Protein AF-A0A929M7R1-F1 (afdb_monomer)

Secondary structure (DSSP, 8-state):
---HHHHHHHHHHTTSEE-TTS--SS-EEHHHHHHHHHHHHHHHHHHSTT--HHHHHHHHHHHHHHHHHH--

Structure (mmCIF, N/CA/C/O backbone):
data_AF-A0A929M7R1-F1
#
_entry.id   AF-A0A929M7R1-F1
#
loop_
_atom_site.group_PDB
_atom_site.id
_atom_site.type_symbol
_atom_site.label_atom_id
_atom_site.label_alt_id
_atom_site.label_comp_id
_atom_site.label_asym_id
_atom_site.label_entity_id
_atom_site.label_seq_id
_atom_site.pdbx_PDB_ins_code
_atom_site.Cartn_x
_atom_site.Cartn_y
_atom_site.Cartn_z
_atom_site.occupancy
_atom_site.B_iso_or_equiv
_atom_site.auth_seq_id
_atom_site.auth_comp_id
_atom_site.auth_asym_id
_atom_site.auth_atom_id
_atom_site.pdbx_PDB_model_num
ATOM 1 N N . MET A 1 1 ? 4.669 -18.636 3.891 1.00 78.25 1 MET A N 1
ATOM 2 C CA . MET A 1 1 ? 5.962 -17.969 3.608 1.00 78.25 1 MET A CA 1
ATOM 3 C C . MET A 1 1 ? 5.709 -16.832 2.633 1.00 78.25 1 MET A C 1
ATOM 5 O O . MET A 1 1 ? 4.926 -17.027 1.712 1.00 78.25 1 MET A O 1
ATOM 9 N N . ILE A 1 2 ? 6.324 -15.668 2.839 1.00 87.25 2 ILE A N 1
ATOM 10 C CA . ILE A 1 2 ? 6.280 -14.556 1.875 1.00 87.25 2 ILE A CA 1
ATOM 11 C C . ILE A 1 2 ? 7.140 -14.952 0.665 1.00 87.25 2 ILE A C 1
ATOM 13 O O . ILE A 1 2 ? 8.271 -15.396 0.846 1.00 87.25 2 ILE A O 1
ATOM 17 N N . SER A 1 3 ? 6.600 -14.852 -0.552 1.00 95.44 3 SER A N 1
ATOM 18 C CA . SER A 1 3 ? 7.323 -15.214 -1.778 1.00 95.44 3 SER A CA 1
ATOM 19 C C . SER A 1 3 ? 8.167 -14.048 -2.296 1.00 95.44 3 SER A C 1
ATOM 21 O O . SER A 1 3 ? 7.797 -12.887 -2.127 1.00 95.44 3 SER A O 1
ATOM 23 N N . ALA A 1 4 ? 9.269 -14.351 -2.990 1.00 96.00 4 ALA A N 1
ATOM 24 C CA . ALA A 1 4 ? 10.083 -13.330 -3.658 1.00 96.00 4 ALA A CA 1
ATOM 25 C C . ALA A 1 4 ? 9.243 -12.477 -4.625 1.00 96.00 4 ALA A C 1
ATOM 27 O O . ALA A 1 4 ? 9.347 -11.257 -4.621 1.00 96.00 4 ALA A O 1
ATOM 28 N N . LYS A 1 5 ? 8.311 -13.109 -5.352 1.00 94.00 5 LYS A N 1
ATOM 29 C CA . LYS A 1 5 ? 7.374 -12.427 -6.252 1.00 94.00 5 LYS A CA 1
ATOM 30 C C . LYS A 1 5 ? 6.507 -11.384 -5.538 1.00 94.00 5 LYS A C 1
ATOM 32 O O . LYS A 1 5 ? 6.253 -10.322 -6.092 1.00 94.00 5 LYS A O 1
ATOM 37 N N . LEU A 1 6 ? 6.041 -11.674 -4.320 1.00 93.38 6 LEU A N 1
ATOM 38 C CA . LEU A 1 6 ? 5.272 -10.704 -3.537 1.00 93.38 6 LEU A CA 1
ATOM 39 C C . LEU A 1 6 ? 6.148 -9.516 -3.118 1.00 93.38 6 LEU A C 1
ATOM 41 O O . LEU A 1 6 ? 5.698 -8.377 -3.178 1.00 93.38 6 LEU A O 1
ATOM 45 N N . ILE A 1 7 ? 7.399 -9.774 -2.736 1.00 94.06 7 ILE A N 1
ATOM 46 C CA . ILE A 1 7 ? 8.360 -8.725 -2.379 1.00 94.06 7 ILE A CA 1
ATOM 47 C C . ILE A 1 7 ? 8.644 -7.830 -3.590 1.00 94.06 7 ILE A C 1
ATOM 49 O O . ILE A 1 7 ? 8.494 -6.616 -3.490 1.00 94.06 7 ILE A O 1
ATOM 53 N N . GLU A 1 8 ? 8.978 -8.413 -4.742 1.00 94.00 8 GLU A N 1
ATOM 54 C CA . GLU A 1 8 ? 9.184 -7.678 -5.998 1.00 94.00 8 GLU A CA 1
ATOM 55 C C . GLU A 1 8 ? 7.974 -6.815 -6.360 1.00 94.00 8 GLU A C 1
ATOM 57 O O . GLU A 1 8 ? 8.133 -5.660 -6.750 1.00 94.00 8 GLU A O 1
ATOM 62 N N . HIS A 1 9 ? 6.762 -7.343 -6.169 1.00 92.38 9 HIS A N 1
ATOM 63 C CA . HIS A 1 9 ? 5.531 -6.595 -6.405 1.00 92.38 9 HIS A CA 1
ATOM 64 C C . HIS A 1 9 ? 5.425 -5.363 -5.500 1.00 92.38 9 HIS A C 1
ATOM 66 O O . HIS A 1 9 ? 5.136 -4.273 -5.980 1.00 92.38 9 HIS A O 1
ATOM 72 N N . ILE A 1 10 ? 5.732 -5.492 -4.207 1.00 93.69 10 ILE A N 1
ATOM 73 C CA . ILE A 1 10 ? 5.754 -4.351 -3.276 1.00 93.69 10 ILE A CA 1
ATOM 74 C C . ILE A 1 10 ? 6.825 -3.329 -3.691 1.00 93.69 10 ILE A C 1
ATOM 76 O O . ILE A 1 10 ? 6.554 -2.128 -3.711 1.00 93.69 10 ILE A O 1
ATOM 80 N N . PHE A 1 11 ? 8.020 -3.785 -4.075 1.00 94.38 11 PHE A N 1
ATOM 81 C CA . PHE A 1 11 ? 9.098 -2.901 -4.528 1.00 94.38 11 PHE A CA 1
ATOM 82 C C . PHE A 1 11 ? 8.788 -2.203 -5.856 1.00 94.38 11 PHE A C 1
ATOM 84 O O . PHE A 1 11 ? 9.225 -1.068 -6.044 1.00 94.38 11 PHE A O 1
ATOM 91 N N . LYS A 1 12 ? 7.986 -2.805 -6.746 1.00 94.75 12 LYS A N 1
ATOM 92 C CA . LYS A 1 12 ? 7.521 -2.149 -7.979 1.00 94.75 12 LYS A CA 1
ATOM 93 C C . LYS A 1 12 ? 6.792 -0.837 -7.667 1.00 94.75 12 LYS A C 1
ATOM 95 O O . LYS A 1 12 ? 7.031 0.172 -8.318 1.00 94.75 12 LYS A O 1
ATOM 100 N N . ALA A 1 13 ? 5.967 -0.789 -6.620 1.00 94.12 13 ALA A N 1
ATOM 101 C CA . ALA A 1 13 ? 5.305 0.459 -6.225 1.00 94.12 13 ALA A CA 1
ATOM 102 C C . ALA A 1 13 ? 6.271 1.582 -5.815 1.00 94.12 13 ALA A C 1
ATOM 104 O O . ALA A 1 13 ? 5.918 2.756 -5.926 1.00 94.12 13 ALA A O 1
ATOM 105 N N . ALA A 1 14 ? 7.475 1.242 -5.352 1.00 94.25 14 ALA A N 1
ATO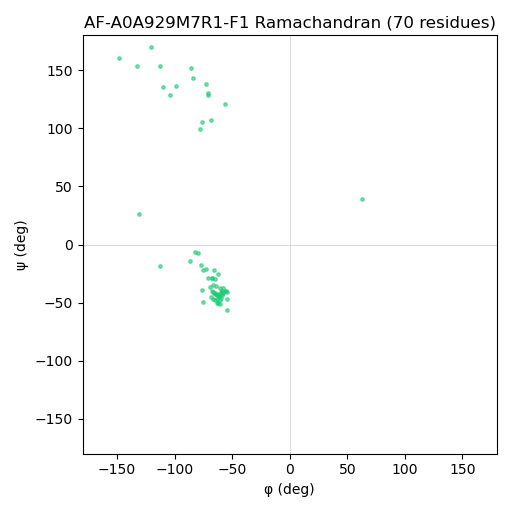M 106 C CA . ALA A 1 14 ? 8.501 2.218 -5.005 1.00 94.25 14 ALA A CA 1
ATOM 107 C C . ALA A 1 14 ? 9.258 2.764 -6.232 1.00 94.25 14 ALA A C 1
ATOM 109 O O . ALA A 1 14 ? 10.048 3.691 -6.083 1.00 94.25 14 ALA A O 1
ATOM 110 N N . SER A 1 15 ? 9.035 2.218 -7.434 1.00 93.12 15 SER A N 1
ATOM 111 C CA . SER A 1 15 ? 9.662 2.683 -8.680 1.00 93.12 15 SER A CA 1
ATOM 112 C C . SER A 1 15 ? 8.684 3.319 -9.673 1.00 93.12 15 SER A C 1
ATOM 114 O O . SER A 1 15 ? 9.117 4.079 -10.540 1.00 93.12 15 SER A O 1
ATOM 116 N N . ILE A 1 16 ? 7.375 3.074 -9.541 1.00 93.31 16 ILE A N 1
ATOM 117 C CA . ILE A 1 16 ? 6.345 3.711 -10.377 1.00 93.31 16 ILE A CA 1
ATOM 118 C C . ILE A 1 16 ? 6.265 5.199 -10.031 1.00 93.31 16 ILE A C 1
ATOM 120 O O . ILE A 1 16 ? 5.743 5.581 -8.982 1.00 93.31 16 ILE A O 1
ATOM 124 N N . SER A 1 17 ? 6.764 6.052 -10.925 1.00 92.44 17 SER A N 1
ATOM 125 C CA . SER A 1 17 ? 6.772 7.502 -10.726 1.00 92.44 17 SER A CA 1
ATOM 126 C C . SER A 1 17 ? 5.369 8.099 -10.862 1.00 92.44 17 SER A C 1
ATOM 128 O O . SER A 1 17 ? 4.610 7.757 -11.773 1.00 92.44 17 SER A O 1
ATOM 130 N N . ARG A 1 18 ? 5.032 9.038 -9.974 1.00 90.31 18 ARG A N 1
ATOM 131 C CA . ARG A 1 18 ? 3.761 9.766 -9.962 1.00 90.31 18 ARG A CA 1
ATOM 132 C C . ARG A 1 18 ? 3.928 11.238 -10.281 1.00 90.31 18 ARG A C 1
ATOM 134 O O . ARG A 1 18 ? 4.962 11.845 -10.010 1.00 90.31 18 ARG A O 1
ATOM 141 N N . TRP A 1 19 ? 2.840 11.791 -10.823 1.00 87.81 19 TRP A N 1
ATOM 142 C CA . TRP A 1 19 ? 2.745 13.187 -11.250 1.00 87.81 19 TRP A CA 1
ATOM 143 C C . TRP A 1 19 ? 3.726 13.532 -12.379 1.00 87.81 19 TRP A C 1
ATOM 145 O O . TRP A 1 19 ? 4.324 14.599 -12.402 1.00 87.81 19 TRP A O 1
ATOM 155 N N . ASN A 1 20 ? 3.898 12.602 -13.321 1.00 84.25 20 ASN A N 1
ATOM 156 C CA . ASN A 1 20 ? 4.885 12.729 -14.398 1.00 84.25 20 ASN A CA 1
ATOM 157 C C . ASN A 1 20 ? 4.487 13.771 -15.452 1.00 84.25 20 ASN A C 1
ATOM 159 O O . ASN A 1 20 ? 5.355 14.283 -16.148 1.00 84.25 20 ASN A O 1
ATOM 163 N N . ASP A 1 21 ? 3.196 14.102 -15.535 1.00 85.69 21 ASP A N 1
ATOM 164 C CA . ASP A 1 21 ? 2.659 15.047 -16.521 1.00 85.69 21 ASP A CA 1
ATOM 165 C C . ASP A 1 21 ? 2.831 16.521 -16.110 1.00 85.69 21 ASP A C 1
ATOM 167 O O . ASP A 1 21 ? 2.541 17.422 -16.895 1.00 85.69 21 ASP A O 1
ATOM 171 N N . TYR A 1 22 ? 3.302 16.789 -14.886 1.00 84.31 22 TYR A N 1
ATOM 172 C CA . TYR A 1 22 ? 3.454 18.136 -14.335 1.00 84.31 22 TYR A CA 1
ATOM 173 C C . TYR A 1 22 ? 4.836 18.331 -13.693 1.00 84.31 22 TYR A C 1
ATOM 175 O O . TYR A 1 22 ? 5.433 17.369 -13.205 1.00 84.31 22 TYR A O 1
ATOM 183 N N . PRO A 1 23 ? 5.354 19.574 -13.627 1.00 87.19 23 PRO A N 1
ATOM 184 C CA . PRO A 1 23 ? 6.532 19.876 -12.823 1.00 87.19 23 PRO A CA 1
ATOM 185 C C . PRO A 1 23 ? 6.295 19.471 -11.365 1.00 87.19 23 PRO A C 1
ATOM 187 O O . PRO A 1 23 ? 5.364 19.958 -10.721 1.00 87.19 23 PRO A O 1
ATOM 190 N N . LYS A 1 24 ? 7.141 18.581 -10.840 1.00 84.62 24 LYS A N 1
ATOM 191 C CA . LYS A 1 24 ? 7.051 18.094 -9.460 1.00 84.62 24 LY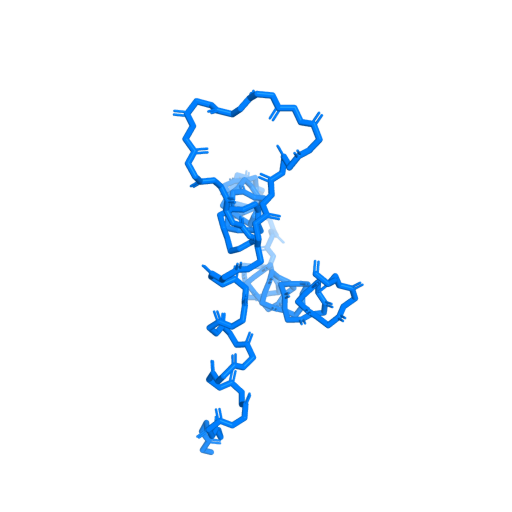S A CA 1
ATOM 192 C C . LYS A 1 24 ? 8.202 18.626 -8.614 1.00 84.62 24 LYS A C 1
ATOM 194 O O . LYS A 1 24 ? 9.356 18.600 -9.028 1.00 84.62 24 LYS A O 1
ATOM 199 N N . MET A 1 25 ? 7.871 19.084 -7.408 1.00 88.12 25 MET A N 1
ATOM 200 C CA . MET A 1 25 ? 8.836 19.609 -6.429 1.00 88.12 25 MET A CA 1
ATOM 201 C C . MET A 1 25 ? 9.621 18.501 -5.715 1.00 88.12 25 MET A C 1
ATOM 203 O O . MET A 1 25 ? 10.644 18.764 -5.093 1.00 88.12 25 MET A O 1
ATOM 207 N N . THR A 1 26 ? 9.118 17.267 -5.770 1.00 90.75 26 THR A N 1
ATOM 208 C CA . THR A 1 26 ? 9.730 16.096 -5.145 1.00 90.75 26 THR A CA 1
ATOM 209 C C . THR A 1 26 ? 9.434 14.841 -5.959 1.00 90.75 26 THR A C 1
ATOM 211 O O . THR A 1 26 ? 8.491 14.802 -6.756 1.00 90.75 26 THR A O 1
ATOM 214 N N . ASN A 1 27 ? 10.235 13.802 -5.753 1.00 90.44 27 ASN A N 1
ATOM 215 C CA . ASN A 1 27 ? 10.000 12.496 -6.345 1.00 90.44 27 ASN A CA 1
ATOM 216 C C . ASN A 1 27 ? 8.880 11.794 -5.582 1.00 90.44 27 ASN A C 1
ATOM 218 O O . ASN A 1 27 ? 9.090 11.333 -4.468 1.00 90.44 27 ASN A O 1
ATOM 222 N N . LEU A 1 28 ? 7.700 11.738 -6.198 1.00 92.88 28 LEU A N 1
ATOM 223 C CA . LEU A 1 28 ? 6.578 10.946 -5.713 1.00 92.88 28 LEU A CA 1
ATOM 224 C C . LEU A 1 28 ? 6.512 9.626 -6.468 1.00 92.88 28 LEU A C 1
ATOM 226 O O . LEU A 1 28 ? 6.622 9.611 -7.700 1.00 92.88 28 LEU A O 1
ATOM 230 N N . VAL A 1 29 ? 6.275 8.549 -5.733 1.00 94.06 29 VAL A N 1
ATOM 231 C CA . VAL A 1 29 ? 6.042 7.213 -6.281 1.00 94.06 29 VAL A CA 1
ATOM 232 C C . VAL A 1 29 ? 4.674 6.674 -5.872 1.00 94.06 29 VAL A C 1
ATOM 234 O O . VAL A 1 29 ? 3.951 7.273 -5.070 1.00 94.06 29 VAL A O 1
ATOM 237 N N . GLU A 1 30 ? 4.264 5.556 -6.466 1.00 94.69 30 GLU A N 1
ATOM 238 C CA . GLU A 1 30 ? 2.962 4.958 -6.171 1.00 94.69 30 GLU A CA 1
ATOM 239 C C . GLU A 1 30 ? 2.827 4.557 -4.702 1.00 94.69 30 GLU A C 1
ATOM 241 O O . GLU A 1 30 ? 1.759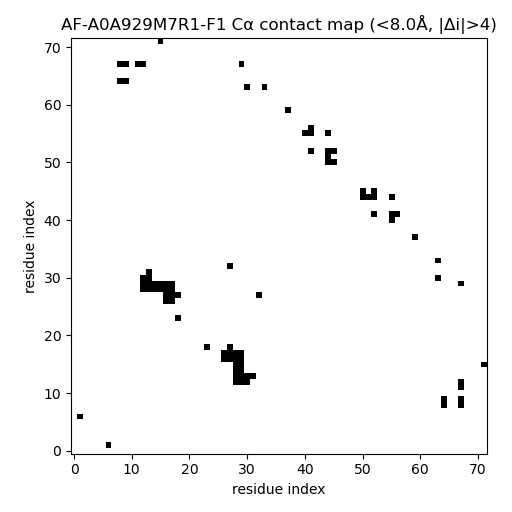 4.747 -4.113 1.00 94.69 30 GLU A O 1
ATOM 246 N N . LEU A 1 31 ? 3.912 4.067 -4.098 1.00 95.62 31 LEU A N 1
ATOM 247 C CA . LEU A 1 31 ? 3.948 3.754 -2.673 1.00 95.62 31 LEU A CA 1
ATOM 248 C C . LEU A 1 31 ? 3.536 4.962 -1.818 1.00 95.62 31 LEU A C 1
ATOM 250 O O . LEU A 1 31 ? 2.672 4.818 -0.955 1.00 95.62 31 LEU A O 1
ATOM 254 N N . ASP A 1 32 ? 4.075 6.153 -2.099 1.00 94.94 32 ASP A N 1
ATOM 255 C CA . ASP A 1 32 ? 3.763 7.374 -1.345 1.00 94.94 32 ASP A CA 1
ATOM 256 C C . ASP A 1 32 ? 2.279 7.731 -1.454 1.00 94.94 32 ASP A C 1
ATOM 258 O O . ASP A 1 32 ? 1.618 8.053 -0.463 1.00 94.94 32 ASP A O 1
ATOM 262 N N . LYS A 1 33 ? 1.729 7.635 -2.671 1.00 93.69 33 LYS A N 1
ATOM 263 C CA . LYS A 1 33 ? 0.327 7.957 -2.952 1.00 93.69 33 LYS A CA 1
ATOM 264 C C . LYS A 1 33 ? -0.625 7.049 -2.177 1.00 93.69 33 LYS A C 1
ATOM 266 O O . LYS A 1 33 ? -1.614 7.538 -1.627 1.00 93.69 33 LYS A O 1
ATOM 271 N N . GLN A 1 34 ? -0.358 5.746 -2.152 1.00 95.69 34 GLN A N 1
ATOM 272 C CA . GLN A 1 34 ? -1.227 4.796 -1.456 1.00 95.69 34 GLN A CA 1
ATOM 273 C C . GLN A 1 34 ? -1.030 4.855 0.061 1.00 95.69 34 GLN A C 1
ATOM 275 O O . GLN A 1 34 ? -2.018 4.872 0.795 1.00 95.69 34 GLN A O 1
ATOM 280 N N . ALA A 1 35 ? 0.208 5.017 0.541 1.00 95.94 35 ALA A N 1
ATOM 281 C CA . ALA A 1 35 ? 0.488 5.225 1.962 1.00 95.94 35 ALA A CA 1
ATOM 282 C C . ALA A 1 35 ? -0.240 6.461 2.513 1.00 95.94 35 ALA A C 1
ATOM 284 O O . ALA A 1 35 ? -0.827 6.405 3.595 1.00 95.94 35 ALA A O 1
ATOM 285 N N . HIS A 1 36 ? -0.269 7.560 1.752 1.00 96.19 36 HIS A N 1
ATOM 286 C CA . HIS A 1 36 ? -0.948 8.784 2.170 1.00 96.19 36 HIS A CA 1
ATOM 287 C C . HIS A 1 36 ? -2.471 8.615 2.282 1.00 96.19 36 HIS A C 1
ATOM 289 O O . HIS A 1 36 ? -3.080 9.070 3.248 1.00 96.19 36 HIS A O 1
ATOM 295 N N . LYS A 1 37 ? -3.108 7.913 1.341 1.00 95.69 37 LYS A N 1
ATOM 296 C CA . LYS A 1 37 ? -4.539 7.589 1.462 1.00 95.69 37 LYS A CA 1
ATOM 297 C C . LYS A 1 37 ? -4.814 6.672 2.645 1.00 95.69 37 LYS A C 1
ATOM 299 O O . LYS A 1 37 ? -5.781 6.882 3.374 1.00 95.69 37 LYS A O 1
ATOM 304 N N . PHE A 1 38 ? -3.964 5.666 2.832 1.00 97.25 38 PHE A N 1
ATOM 305 C CA . PHE A 1 38 ? -4.154 4.677 3.877 1.00 97.25 38 PHE A CA 1
ATOM 306 C C . PHE A 1 38 ? -4.040 5.298 5.271 1.00 97.25 38 PHE A C 1
ATOM 308 O O . PHE A 1 38 ? -4.888 5.034 6.122 1.00 97.25 38 PHE A O 1
ATOM 315 N N . ILE A 1 39 ? -3.071 6.191 5.497 1.00 97.44 39 ILE A N 1
ATOM 316 C CA . ILE A 1 39 ? -2.938 6.853 6.800 1.00 97.44 39 ILE A CA 1
ATOM 317 C C . ILE A 1 39 ? -4.123 7.784 7.102 1.00 97.44 39 ILE A C 1
ATOM 319 O O . ILE A 1 39 ? -4.568 7.850 8.246 1.00 97.44 39 ILE A O 1
ATOM 323 N N . ILE A 1 40 ? -4.691 8.447 6.086 1.00 97.69 40 ILE A N 1
ATOM 324 C CA . ILE A 1 40 ? -5.923 9.236 6.240 1.00 97.69 40 ILE A CA 1
ATOM 325 C C . ILE A 1 40 ? -7.083 8.325 6.661 1.00 97.69 40 ILE A C 1
ATOM 327 O O . ILE A 1 40 ? -7.751 8.613 7.653 1.00 97.69 40 ILE A O 1
ATOM 331 N N . ALA A 1 41 ? -7.293 7.209 5.955 1.00 96.88 41 ALA A N 1
ATOM 332 C CA . ALA A 1 41 ? -8.342 6.245 6.289 1.00 96.88 41 ALA A CA 1
ATOM 333 C C . ALA A 1 41 ? -8.167 5.671 7.705 1.00 96.88 41 ALA A C 1
ATOM 335 O O . ALA A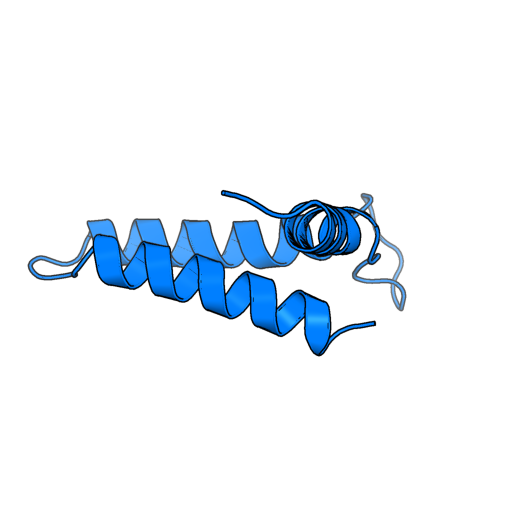 1 41 ? -9.138 5.574 8.452 1.00 96.88 41 ALA A O 1
ATOM 336 N N . TYR A 1 42 ? -6.930 5.363 8.101 1.00 97.19 42 TYR A N 1
ATOM 337 C CA . TYR A 1 42 ? -6.593 4.909 9.449 1.00 97.19 42 TYR A CA 1
ATOM 338 C C . TYR A 1 42 ? -6.971 5.942 10.520 1.00 97.19 42 TYR A C 1
ATOM 340 O O . TYR A 1 42 ? -7.575 5.586 11.531 1.00 97.19 42 TYR A O 1
ATOM 348 N N . PHE A 1 43 ? -6.641 7.223 10.313 1.00 9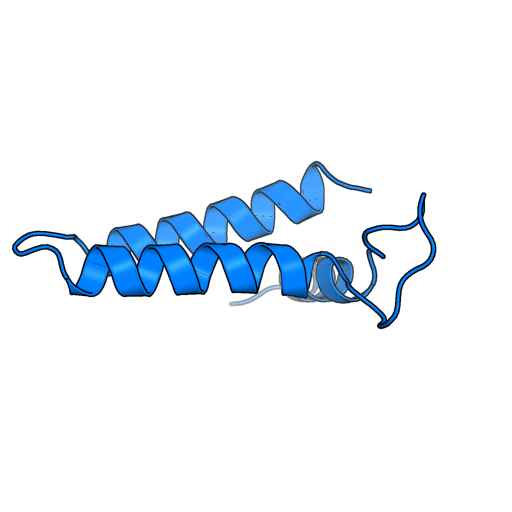7.88 43 PHE A N 1
ATOM 349 C CA . PHE A 1 43 ? -6.982 8.273 11.275 1.00 97.88 43 PHE A CA 1
ATOM 350 C C . PHE A 1 43 ? -8.486 8.514 11.377 1.00 97.88 43 PHE A C 1
ATOM 352 O O . PHE A 1 43 ? -8.978 8.671 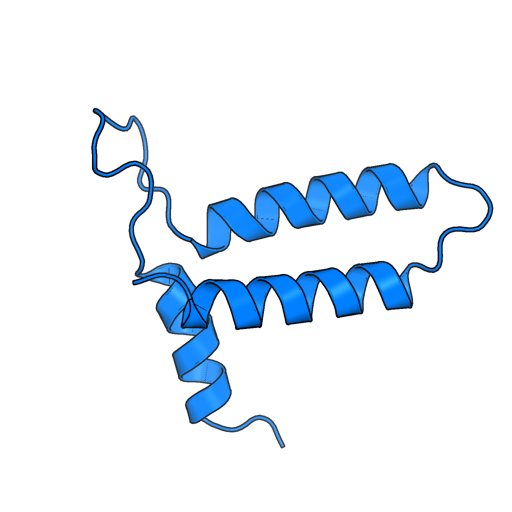12.492 1.00 97.88 43 PHE A O 1
ATOM 359 N N . ILE A 1 44 ? -9.203 8.504 10.250 1.00 97.44 44 ILE A N 1
ATOM 360 C CA . ILE A 1 44 ? -10.668 8.611 10.239 1.00 97.44 44 ILE A CA 1
ATOM 361 C C . ILE A 1 44 ? -11.271 7.436 11.014 1.00 97.44 44 ILE A C 1
ATOM 363 O O . ILE A 1 44 ? -12.018 7.654 11.959 1.00 97.44 44 ILE A O 1
ATOM 367 N N . ALA A 1 45 ? -10.876 6.200 10.695 1.00 97.12 45 ALA A N 1
ATOM 368 C CA . ALA A 1 45 ? -11.376 5.007 11.375 1.00 97.12 45 ALA A CA 1
ATOM 369 C C . ALA A 1 45 ? -11.122 5.040 12.891 1.00 97.12 45 ALA A C 1
ATOM 371 O O . ALA A 1 45 ? -1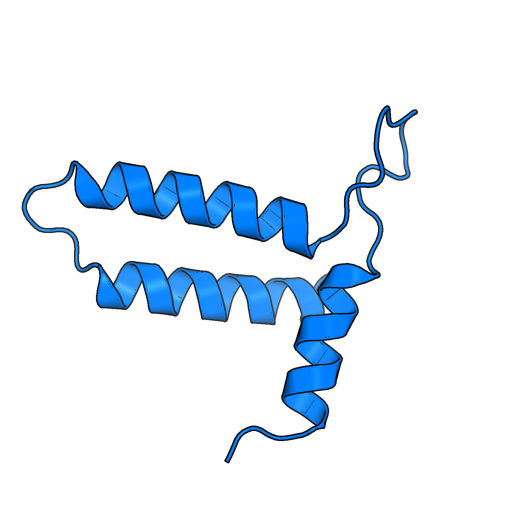1.984 4.657 13.671 1.00 97.12 45 ALA A O 1
ATOM 372 N N . LYS A 1 46 ? -9.974 5.570 13.328 1.00 96.81 46 LYS A N 1
ATOM 373 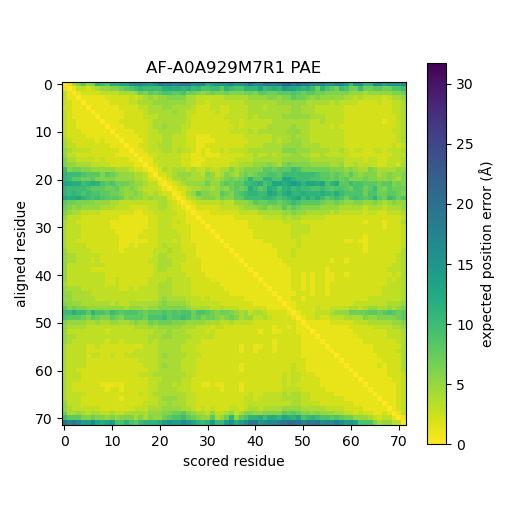C CA . LYS A 1 46 ? -9.644 5.707 14.754 1.00 96.81 46 LYS A CA 1
ATOM 374 C C . LYS A 1 46 ? -10.552 6.690 15.510 1.00 96.81 46 LYS A C 1
ATOM 376 O O . LYS A 1 46 ? -10.610 6.627 16.736 1.00 96.81 46 LYS A O 1
ATOM 381 N N . GLN A 1 47 ? -11.210 7.615 14.812 1.00 97.62 47 GLN A N 1
ATOM 382 C CA . GLN A 1 47 ? -12.168 8.552 15.408 1.00 97.62 47 GLN A CA 1
ATOM 383 C C . GLN A 1 47 ? -13.592 7.982 15.481 1.00 97.62 47 GLN A C 1
ATOM 385 O O . GLN A 1 47 ? -14.420 8.510 16.222 1.00 97.62 47 GLN A O 1
ATOM 390 N N . GLU A 1 48 ? -13.868 6.893 14.765 1.00 96.62 48 GLU A N 1
ATOM 391 C CA . GLU A 1 48 ? -15.163 6.220 14.764 1.00 96.62 48 GLU A CA 1
ATOM 392 C C . GLU A 1 48 ? -15.291 5.244 15.943 1.00 96.62 48 GLU A C 1
ATOM 394 O O . GLU A 1 48 ? -14.343 4.553 16.315 1.00 96.62 48 GLU A O 1
ATOM 399 N N . GLN A 1 49 ? -16.488 5.139 16.528 1.00 93.75 49 GLN A N 1
ATOM 400 C CA . GLN A 1 49 ? -16.703 4.320 17.733 1.00 93.75 49 GLN A CA 1
ATOM 401 C C . GLN A 1 49 ? -16.643 2.806 17.478 1.00 93.75 49 GLN A C 1
ATOM 403 O O . GLN A 1 49 ? -16.282 2.055 18.377 1.00 93.75 49 GLN A O 1
ATOM 408 N N . ASN A 1 50 ? -17.003 2.358 16.270 1.00 95.25 50 ASN A N 1
ATOM 409 C CA . ASN A 1 50 ? -17.168 0.938 15.931 1.00 95.25 50 ASN A CA 1
ATOM 410 C C . ASN A 1 50 ? -16.429 0.545 14.641 1.00 95.25 50 ASN A C 1
ATOM 412 O O . ASN A 1 50 ? -16.852 -0.375 13.941 1.00 95.25 50 ASN A O 1
ATOM 416 N N . ALA A 1 51 ? -15.361 1.259 14.278 1.00 96.31 51 ALA A N 1
ATOM 417 C CA . ALA A 1 51 ? -14.575 0.878 13.112 1.00 96.31 51 ALA A CA 1
ATOM 418 C C . ALA A 1 51 ? -13.777 -0.405 13.381 1.00 96.31 51 ALA A C 1
ATOM 420 O O . ALA A 1 51 ? -13.044 -0.511 14.366 1.00 96.31 51 ALA A O 1
ATOM 421 N N . ASP A 1 52 ? -13.875 -1.365 12.461 1.00 97.25 52 ASP A N 1
ATOM 422 C CA . ASP A 1 52 ? -13.007 -2.536 12.462 1.00 97.25 52 ASP A CA 1
ATOM 423 C C . ASP A 1 52 ? -11.631 -2.158 11.898 1.00 97.25 52 ASP A C 1
ATOM 425 O O . ASP A 1 52 ? -11.419 -2.069 10.687 1.00 97.25 52 ASP A O 1
ATOM 429 N N . MET A 1 53 ? -10.678 -1.925 12.798 1.00 96.94 53 MET A N 1
ATOM 430 C CA . MET A 1 53 ? -9.319 -1.543 12.421 1.00 96.94 53 MET A CA 1
ATOM 431 C C . MET A 1 53 ? -8.577 -2.644 11.655 1.00 96.94 53 MET A C 1
ATOM 433 O O . MET A 1 53 ? -7.741 -2.313 10.814 1.00 96.94 53 MET A O 1
ATOM 437 N N . ASN A 1 54 ? -8.876 -3.925 11.900 1.00 97.25 54 ASN A N 1
ATOM 438 C CA . ASN A 1 54 ? -8.255 -5.018 11.149 1.00 97.25 54 ASN A CA 1
ATOM 439 C C . ASN A 1 54 ? -8.737 -4.987 9.704 1.00 97.25 54 ASN A C 1
ATOM 441 O O . ASN A 1 54 ? -7.914 -5.013 8.790 1.00 97.25 54 ASN A O 1
ATOM 445 N N . TYR A 1 55 ? -10.045 -4.816 9.503 1.00 96.69 55 TYR A N 1
ATOM 446 C CA . TYR A 1 55 ? -10.611 -4.660 8.168 1.00 96.69 55 TYR A CA 1
ATOM 447 C C . TYR A 1 55 ? -10.015 -3.456 7.428 1.00 96.69 55 TYR A C 1
ATOM 449 O O . TYR A 1 55 ? -9.657 -3.574 6.260 1.00 96.69 55 TYR A O 1
ATOM 457 N N . ILE A 1 56 ? -9.850 -2.305 8.090 1.00 97.38 56 ILE A N 1
ATOM 458 C CA . ILE A 1 56 ? -9.238 -1.118 7.469 1.00 97.38 56 ILE A CA 1
ATOM 459 C C . ILE A 1 56 ? -7.797 -1.397 7.034 1.00 97.38 56 ILE A C 1
ATOM 461 O O . ILE A 1 56 ? -7.406 -1.011 5.931 1.00 97.38 56 ILE A O 1
ATOM 465 N N . ILE A 1 57 ? -7.014 -2.084 7.870 1.00 97.00 57 ILE A N 1
ATOM 466 C CA . ILE A 1 57 ? -5.634 -2.451 7.541 1.00 97.00 57 ILE A CA 1
ATOM 467 C C . ILE A 1 57 ? -5.592 -3.434 6.367 1.00 97.00 57 ILE A C 1
ATOM 469 O O . ILE A 1 57 ? -4.848 -3.207 5.412 1.00 97.00 57 ILE A O 1
ATOM 473 N N . GLU A 1 58 ? -6.407 -4.487 6.399 1.00 97.56 58 GLU A N 1
ATOM 474 C CA . GLU A 1 58 ? -6.498 -5.467 5.313 1.00 97.56 58 GLU A CA 1
ATOM 475 C C . GLU A 1 58 ? -6.936 -4.810 4.002 1.00 97.56 58 GLU A C 1
ATOM 477 O O . GLU A 1 58 ? -6.282 -4.989 2.973 1.00 97.56 58 GLU A O 1
ATOM 482 N N . ALA A 1 59 ? -7.984 -3.985 4.040 1.00 96.44 59 ALA A N 1
ATOM 483 C CA . ALA A 1 59 ? -8.474 -3.244 2.885 1.00 96.44 59 ALA A CA 1
ATOM 484 C C . ALA A 1 59 ? -7.393 -2.320 2.306 1.00 96.44 59 ALA A C 1
ATOM 486 O O . ALA A 1 59 ? -7.221 -2.283 1.088 1.00 96.44 59 ALA A O 1
ATOM 487 N N . GLY A 1 60 ? -6.624 -1.630 3.154 1.00 96.44 60 GLY A N 1
ATOM 488 C CA . GLY A 1 60 ? -5.497 -0.800 2.724 1.00 96.44 60 GLY A CA 1
ATOM 489 C C . GLY A 1 60 ? -4.400 -1.601 2.018 1.00 96.44 60 GLY A C 1
ATOM 490 O O . GLY A 1 60 ? -3.919 -1.193 0.961 1.00 96.44 60 GLY A O 1
ATOM 491 N N . ILE A 1 61 ? -4.039 -2.773 2.551 1.00 95.44 61 ILE A N 1
ATOM 492 C CA . ILE A 1 61 ? -3.030 -3.655 1.944 1.00 95.44 61 ILE A CA 1
ATOM 493 C C . ILE A 1 61 ? -3.522 -4.210 0.601 1.00 95.44 61 ILE A C 1
ATOM 495 O O . ILE A 1 61 ? -2.784 -4.173 -0.385 1.00 95.44 61 ILE A O 1
ATOM 499 N N . PHE A 1 62 ? -4.756 -4.713 0.528 1.00 95.19 62 PHE A N 1
ATOM 500 C CA . PHE A 1 62 ? -5.296 -5.276 -0.712 1.00 95.19 62 PHE A CA 1
ATOM 501 C C . PHE A 1 62 ? -5.544 -4.208 -1.784 1.00 95.19 62 PHE A C 1
ATOM 503 O O . PHE A 1 62 ? -5.278 -4.463 -2.962 1.00 95.19 62 PHE A O 1
ATOM 510 N N . GLU A 1 63 ? -5.992 -3.008 -1.401 1.00 95.19 63 GLU A N 1
ATOM 511 C CA . GLU A 1 63 ? -6.114 -1.878 -2.328 1.00 95.19 63 GLU A CA 1
ATOM 512 C C . GLU A 1 63 ? -4.742 -1.483 -2.871 1.00 95.19 63 GLU A C 1
ATOM 514 O O . GLU A 1 63 ? -4.587 -1.404 -4.090 1.00 95.19 63 GLU A O 1
ATOM 519 N N . PHE A 1 64 ? -3.726 -1.363 -2.010 1.00 95.88 64 PHE A N 1
ATOM 520 C CA . PHE A 1 64 ? -2.346 -1.127 -2.429 1.00 95.88 64 PHE A CA 1
ATOM 521 C C . PHE A 1 64 ? -1.869 -2.181 -3.438 1.00 95.88 64 PHE A C 1
ATOM 523 O O . PHE A 1 64 ? -1.500 -1.822 -4.555 1.00 95.88 64 PHE A O 1
ATOM 530 N N . LEU A 1 65 ? -1.935 -3.474 -3.099 1.00 94.88 65 LEU A N 1
ATOM 531 C CA . LEU A 1 65 ? -1.468 -4.557 -3.975 1.00 94.88 65 LEU A CA 1
ATOM 532 C C . LEU A 1 65 ? -2.176 -4.552 -5.337 1.00 94.88 65 LEU A C 1
ATOM 534 O O . LEU A 1 65 ? -1.521 -4.742 -6.365 1.00 94.88 65 LEU A O 1
ATOM 538 N N . SER A 1 66 ? -3.488 -4.296 -5.352 1.00 94.38 66 SER A N 1
ATOM 539 C CA . SER A 1 66 ? -4.289 -4.163 -6.575 1.00 94.38 66 SER A CA 1
ATOM 540 C C . SER A 1 66 ? -3.854 -2.960 -7.417 1.00 94.38 66 SER A C 1
ATOM 542 O O . SER A 1 66 ? -3.681 -3.069 -8.633 1.00 94.38 66 SER A O 1
ATOM 544 N N . ARG A 1 67 ? -3.583 -1.815 -6.784 1.00 93.44 67 ARG A N 1
ATOM 545 C CA . ARG A 1 67 ? -3.141 -0.593 -7.471 1.00 93.44 67 ARG A CA 1
ATOM 546 C C . ARG A 1 67 ? -1.794 -0.745 -8.157 1.00 93.44 67 ARG A C 1
ATOM 548 O O . ARG A 1 67 ? -1.634 -0.207 -9.251 1.00 93.44 67 ARG A O 1
ATOM 555 N N . VAL A 1 68 ? -0.876 -1.511 -7.571 1.00 93.25 68 VAL A N 1
ATOM 556 C CA . VAL A 1 68 ? 0.417 -1.820 -8.202 1.00 93.25 68 VAL A CA 1
ATOM 557 C C . VAL A 1 68 ? 0.262 -2.699 -9.451 1.00 93.25 68 VAL A C 1
ATOM 559 O O . VAL A 1 68 ? 1.085 -2.626 -10.359 1.00 93.25 68 VAL A O 1
ATOM 562 N N . VAL A 1 69 ? -0.782 -3.536 -9.520 1.00 91.50 69 VAL A N 1
ATOM 563 C CA . VAL A 1 69 ? -1.079 -4.343 -10.720 1.00 91.50 69 VAL A CA 1
ATOM 564 C C . VAL A 1 69 ? -1.696 -3.482 -11.814 1.00 91.50 69 VAL A C 1
ATOM 566 O O . VAL A 1 69 ? -1.281 -3.560 -12.963 1.00 91.50 69 VAL A O 1
ATOM 569 N N . VAL A 1 70 ? -2.717 -2.699 -11.460 1.00 90.19 70 VAL A N 1
ATOM 570 C CA . VAL A 1 70 ? -3.516 -1.937 -12.433 1.00 90.19 70 VAL A CA 1
ATOM 571 C C . VAL A 1 70 ? -2.765 -0.719 -12.951 1.00 90.19 70 VAL A C 1
ATOM 573 O O . VAL A 1 70 ? -3.099 -0.213 -14.020 1.00 90.19 70 VAL A O 1
ATOM 576 N N . THR A 1 71 ? -1.774 -0.239 -12.202 1.00 82.06 71 THR A N 1
ATOM 577 C CA . THR A 1 71 ? -0.981 0.887 -12.658 1.00 82.06 71 THR A CA 1
ATOM 578 C C . THR A 1 71 ? 0.385 0.467 -13.161 1.00 82.06 71 THR A C 1
ATOM 580 O O . THR A 1 71 ? 1.128 -0.214 -12.455 1.00 82.06 71 THR A O 1
ATOM 583 N N . ASP A 1 72 ? 0.700 0.931 -14.367 1.00 60.53 72 ASP A N 1
ATOM 584 C CA . ASP A 1 72 ? 2.057 0.939 -14.907 1.00 60.53 72 ASP A CA 1
ATOM 585 C C . ASP A 1 72 ? 2.920 2.042 -14.287 1.00 60.53 72 ASP A C 1
ATOM 587 O O . ASP A 1 72 ? 2.396 3.158 -14.027 1.00 60.53 72 ASP A O 1
#

pLDDT: mean 93.16, std 5.63, range [60.53, 97.88]

Radius of gyration: 14.2 Å; Cα contacts (8 Å, |Δi|>4): 44; chains: 1; bounding box: 27×38×34 Å

Sequence (72 aa):
MISAKLIEHIFKAASISRWNDYPKMTNLVELDKQAHKFIIAYFIAKQEQNADMNYIIEAGIFEFLSRVVVTD

Solvent-accessible surface area (backbone atoms only — not comparable to full-atom values): 4310 Å² total; per-residue (Å²): 134,90,51,70,69,58,52,53,51,60,54,48,22,67,66,32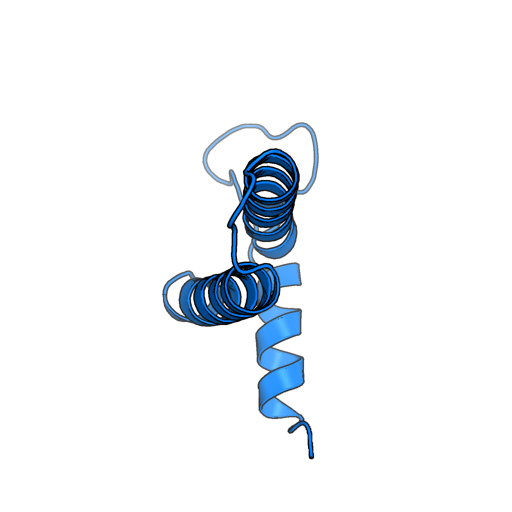,72,46,65,81,92,48,97,64,97,64,94,44,25,45,44,58,58,46,52,54,53,40,53,51,52,51,56,54,41,70,72,44,96,81,54,60,64,66,59,54,52,51,51,43,52,54,49,45,59,50,48,50,68,77,45,122

Nearest PDB structures (foldseek):
  2par-assembly1_A  TM=7.305E-01  e=6.475E-01  Escherichia coli K-12
  2paq-assembly1_B  TM=7.284E-01  e=8.921E-01  Escherichia coli K-12
  2paq-assembly1_A  TM=7.336E-01  e=2.053E+00  Escherichia coli K-12
  2par-assembly1_B  TM=6.650E-01  e=1.806E+00  Escherichia coli K-12
  3mzo-assembly1_C  TM=7.141E-01  e=9.559E+00  Listeria innocua

Foldseek 3Di:
DDDPVNVVLLVLQVVAFPPPVDDDPDTDGNNNVLVVVLVVLLVVLVVDPDRDNVVSVVVSVVVSSVCSVVGD

Mean predicted aligned error: 3.6 Å